Protein AF-A0A9D2AR20-F1 (afdb_monomer)

Radius of gyration: 15.02 Å; Cα contacts (8 Å, |Δi|>4): 88; chains: 1; bounding box: 33×27×38 Å

Organism: NCBI:txid2838479

pLDDT: mean 89.59, std 7.22, range [61.34, 96.56]

Sequence (83 aa):
KAKETFAKHGDLIGHNLFDCHSAASQEKIKEMLATGHSNAYTIEKQGVKKMIYQTPWRVDGKICGMVEISMVIPDEMPHYIRR

Mean predicted aligned error: 4.78 Å

Nearest PDB structures (foldseek):
  7jl6-assembly1_B  TM=5.355E-01  e=8.965E-02  Staphylococcus aureus
  3fc7-assembly2_B  TM=5.641E-01  e=1.659E-01  Haloarcula marismortui
  4z9c-assembly1_F  TM=6.562E-01  e=2.553E-01  Escherichia coli
  4nov-assembly1_A  TM=6.344E-01  e=1.721E+00  Butyrivibrio proteoclasticus B316
  3cfi-assembly1_A  TM=5.817E-01  e=2.490E+00  Vibrio vulnificus

Solvent-accessible surface area (backbone atoms only — not comparable to full-atom values): 5343 Å² total; per-residue (Å²): 108,70,66,66,74,42,46,93,75,51,84,65,80,93,57,66,73,58,82,79,43,56,72,70,56,41,52,54,51,51,51,26,64,74,71,58,49,67,49,77,49,73,51,73,59,95,90,43,40,26,43,39,41,35,36,51,34,65,59,96,86,39,76,76,48,70,44,76,47,78,43,81,48,69,93,77,74,91,84,83,91,80,133

Secondary structure (DSSP, 8-state):
-HHHHTGGG---TTS-GGGGS-HHHHHHHHHHHHH---EEEEEEETTEEEEEEEEEEEETTEEEEEEEEEEE--SS-------

Foldseek 3Di:
DVCVVCVVVPDCPPPDPPVVDDPVVVVVQVVCLVPQDKDWDWDADPNWIKIKIKGFDDDPNHGPGIDIDIDTDDPDDDDDDDD

Structure (mmCIF, N/CA/C/O backbone):
data_AF-A0A9D2AR20-F1
#
_entry.id   AF-A0A9D2AR20-F1
#
loop_
_atom_site.group_PDB
_atom_site.id
_atom_site.type_symbol
_atom_site.label_atom_id
_atom_site.label_alt_id
_atom_site.label_comp_id
_atom_site.label_asym_id
_atom_site.label_entity_id
_atom_site.label_seq_id
_atom_site.pdbx_PDB_ins_code
_atom_site.Cartn_x
_atom_site.Cartn_y
_atom_site.Cartn_z
_atom_site.occupancy
_atom_site.B_iso_or_equiv
_atom_site.auth_seq_id
_atom_site.auth_comp_id
_atom_site.auth_asym_id
_atom_site.auth_atom_id
_atom_site.pdbx_PDB_model_num
ATOM 1 N N . LYS A 1 1 ? -14.966 -11.178 -4.747 1.00 61.34 1 LYS A N 1
ATOM 2 C CA . LYS A 1 1 ? -14.476 -10.315 -3.642 1.00 61.34 1 LYS A CA 1
ATOM 3 C C . LYS A 1 1 ? -13.948 -8.951 -4.099 1.00 61.34 1 LYS A C 1
ATOM 5 O O . LYS A 1 1 ? -14.621 -7.965 -3.829 1.00 61.34 1 LYS A O 1
ATOM 10 N N . ALA A 1 2 ? -12.811 -8.836 -4.804 1.00 68.62 2 ALA A N 1
ATOM 11 C CA . ALA A 1 2 ? -12.304 -7.516 -5.231 1.00 68.62 2 ALA A CA 1
ATOM 12 C C . ALA A 1 2 ? -13.238 -6.816 -6.240 1.00 68.62 2 ALA A C 1
ATOM 14 O O . ALA A 1 2 ? -13.666 -5.695 -5.990 1.00 68.62 2 ALA A O 1
ATOM 15 N N . LYS A 1 3 ? -13.661 -7.514 -7.307 1.00 70.62 3 LYS A N 1
ATOM 16 C CA . LYS A 1 3 ? -14.650 -6.988 -8.271 1.00 70.62 3 LYS A CA 1
ATOM 17 C C . LYS A 1 3 ? -15.935 -6.483 -7.604 1.00 70.62 3 LYS A C 1
ATOM 19 O O . LYS A 1 3 ? -16.411 -5.413 -7.936 1.00 70.62 3 LYS A O 1
ATOM 24 N N . GLU A 1 4 ? -16.463 -7.223 -6.630 1.00 77.50 4 GLU A N 1
ATOM 25 C CA . GLU A 1 4 ? -17.670 -6.831 -5.883 1.00 77.50 4 GLU A CA 1
ATOM 26 C C . GLU A 1 4 ? -17.426 -5.583 -5.026 1.00 77.50 4 GLU A C 1
ATOM 28 O O . GLU A 1 4 ? -18.266 -4.691 -4.977 1.00 77.50 4 GLU A O 1
ATOM 33 N N . THR A 1 5 ? -16.251 -5.487 -4.391 1.00 73.44 5 THR A N 1
ATOM 34 C CA . THR A 1 5 ? -15.857 -4.314 -3.589 1.00 73.44 5 THR A CA 1
ATOM 35 C C . THR A 1 5 ? -15.797 -3.046 -4.440 1.00 73.44 5 THR A C 1
ATOM 37 O O . THR A 1 5 ? -16.173 -1.972 -3.971 1.00 73.44 5 THR A O 1
ATOM 40 N N . PHE A 1 6 ? -15.366 -3.175 -5.696 1.00 75.94 6 PHE A N 1
ATOM 41 C CA . PHE A 1 6 ? -15.237 -2.064 -6.635 1.00 75.94 6 PHE A CA 1
ATOM 42 C C . PHE A 1 6 ? -16.387 -1.957 -7.642 1.00 75.94 6 PHE A C 1
ATOM 44 O O . PHE A 1 6 ? -16.326 -1.100 -8.513 1.00 75.94 6 PHE A O 1
ATOM 51 N N . ALA A 1 7 ? -17.469 -2.729 -7.501 1.00 79.12 7 ALA A N 1
ATOM 52 C CA . ALA A 1 7 ? -18.569 -2.750 -8.472 1.00 79.12 7 ALA A CA 1
ATOM 53 C C . ALA A 1 7 ? -19.206 -1.364 -8.707 1.00 79.12 7 ALA A C 1
ATOM 55 O O . ALA A 1 7 ? -19.674 -1.068 -9.802 1.00 79.12 7 ALA A O 1
ATOM 56 N N . LYS A 1 8 ? -19.165 -0.478 -7.700 1.00 79.31 8 LYS A N 1
ATOM 57 C CA . LYS A 1 8 ? -19.624 0.922 -7.803 1.00 79.31 8 LYS A CA 1
ATOM 58 C C . LYS A 1 8 ? -18.803 1.774 -8.782 1.00 79.31 8 LYS A C 1
ATOM 60 O O . LYS A 1 8 ? -19.260 2.841 -9.169 1.00 79.31 8 LYS A O 1
ATOM 65 N N . HIS A 1 9 ? -17.607 1.320 -9.147 1.00 73.88 9 HIS A N 1
ATOM 66 C CA . HIS A 1 9 ? -16.693 1.980 -10.077 1.00 73.88 9 HIS A CA 1
ATOM 67 C C . HIS A 1 9 ? -16.727 1.360 -11.487 1.00 73.88 9 HIS A C 1
ATOM 69 O O . HIS A 1 9 ? -15.943 1.767 -12.337 1.00 73.88 9 HIS A O 1
ATOM 75 N N . GLY A 1 10 ? -17.643 0.419 -11.750 1.00 79.75 10 GLY A N 1
ATOM 76 C CA . GLY A 1 10 ? -17.783 -0.249 -13.046 1.00 79.75 10 GLY A CA 1
ATOM 77 C C . GLY A 1 10 ? -16.867 -1.465 -13.214 1.00 79.75 10 GLY A C 1
ATOM 78 O O . GLY A 1 10 ? -16.314 -1.988 -12.243 1.00 79.75 10 GLY A O 1
ATOM 79 N N . ASP A 1 11 ? -16.737 -1.942 -14.455 1.00 82.94 11 ASP A N 1
ATOM 80 C CA . ASP A 1 11 ? -15.749 -2.968 -14.791 1.00 82.94 11 ASP A CA 1
ATOM 81 C C . ASP A 1 11 ? -14.382 -2.306 -14.942 1.00 82.94 11 ASP A C 1
ATOM 83 O O . ASP A 1 11 ? -14.174 -1.482 -15.822 1.00 82.94 11 ASP A O 1
ATOM 87 N N . LEU A 1 12 ? -13.460 -2.637 -14.043 1.00 82.31 12 LEU A N 1
ATOM 88 C CA . LEU A 1 12 ? -12.118 -2.055 -14.024 1.00 82.31 12 LEU A CA 1
ATOM 89 C C . LEU A 1 12 ? -11.114 -2.873 -14.850 1.00 82.31 12 LEU A C 1
ATOM 91 O O . LEU A 1 12 ? -9.962 -2.465 -14.996 1.00 82.31 12 LEU A O 1
ATOM 95 N N . ILE A 1 13 ? -11.508 -4.036 -15.380 1.00 83.88 13 ILE A N 1
ATOM 96 C CA . ILE A 1 13 ? -10.615 -4.846 -16.213 1.00 83.88 13 ILE A CA 1
ATOM 97 C C . ILE A 1 13 ? -10.412 -4.165 -17.567 1.00 83.88 13 ILE A C 1
ATOM 99 O O . ILE A 1 13 ? -11.365 -3.781 -18.232 1.00 83.88 13 ILE A O 1
AT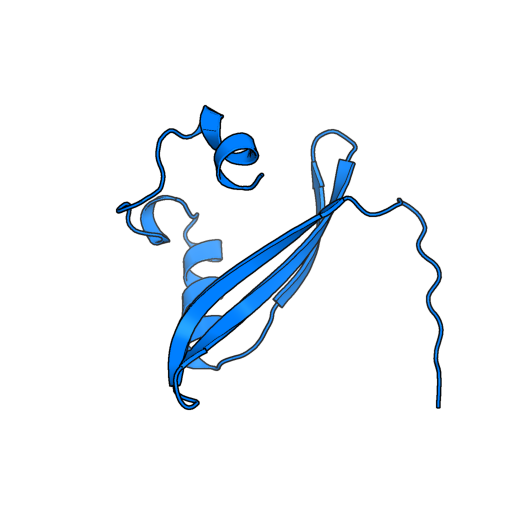OM 103 N N . GLY A 1 14 ? -9.150 -4.056 -17.991 1.00 82.69 14 GLY A N 1
ATOM 10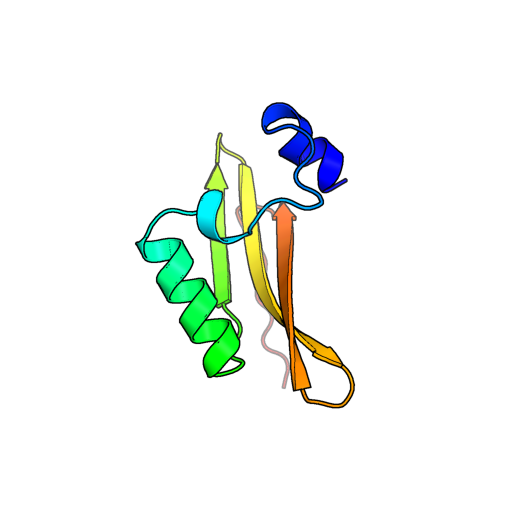4 C CA . GLY A 1 14 ? -8.780 -3.442 -19.270 1.00 82.69 14 GLY A CA 1
ATOM 105 C C . GLY A 1 14 ? -8.624 -1.920 -19.214 1.00 82.69 14 GLY A C 1
ATOM 106 O O . GLY A 1 14 ? -8.172 -1.329 -20.191 1.00 82.69 14 GLY A O 1
ATOM 107 N N . HIS A 1 15 ? -8.924 -1.293 -18.075 1.00 83.38 15 HIS A N 1
ATOM 108 C CA . HIS A 1 15 ? -8.664 0.125 -17.849 1.00 83.38 15 HIS A CA 1
ATOM 109 C C . HIS A 1 15 ? -7.231 0.373 -17.368 1.00 83.38 15 HIS A C 1
ATOM 111 O O . HIS A 1 15 ? -6.605 -0.476 -16.729 1.00 83.38 15 HIS A O 1
ATOM 117 N N . ASN A 1 16 ? -6.702 1.557 -17.682 1.00 83.00 16 ASN A N 1
ATOM 118 C CA . ASN A 1 16 ? -5.369 1.950 -17.250 1.00 83.00 16 ASN A CA 1
ATOM 119 C C . ASN A 1 16 ? -5.369 2.228 -15.743 1.00 83.00 16 ASN A C 1
ATOM 121 O O . ASN A 1 16 ? -6.160 3.023 -15.239 1.00 83.00 16 ASN A O 1
ATOM 125 N N . LEU A 1 17 ? -4.435 1.595 -15.033 1.00 80.94 17 LEU A N 1
ATOM 126 C CA . LEU A 1 17 ? -4.260 1.757 -13.595 1.00 80.94 17 LEU A CA 1
ATOM 127 C C . LEU A 1 17 ? -4.115 3.230 -13.190 1.00 80.94 17 LEU A C 1
ATOM 129 O O . LEU A 1 17 ? -4.677 3.638 -12.178 1.00 80.94 17 LEU A O 1
ATOM 133 N N . PHE A 1 18 ? -3.373 4.033 -13.955 1.00 83.56 18 PHE A N 1
ATOM 134 C CA . PHE A 1 18 ? -3.072 5.413 -13.576 1.00 83.56 18 PHE A CA 1
ATOM 135 C C . PHE A 1 18 ? -4.298 6.331 -13.646 1.00 83.56 18 PHE A C 1
ATOM 137 O O . PHE A 1 18 ? -4.406 7.242 -12.829 1.00 83.56 18 PHE A O 1
ATOM 144 N N . ASP A 1 19 ? -5.263 6.037 -14.517 1.00 84.31 19 ASP A N 1
ATOM 145 C CA . ASP A 1 19 ? -6.474 6.853 -14.680 1.00 84.31 19 ASP A CA 1
ATOM 146 C C . ASP A 1 19 ? -7.385 6.791 -13.442 1.00 84.31 19 ASP A C 1
ATOM 148 O O . ASP A 1 19 ? -8.173 7.699 -13.185 1.00 84.31 19 ASP A O 1
ATOM 152 N N . CYS A 1 20 ? -7.256 5.736 -12.632 1.00 81.88 20 CYS A N 1
ATOM 153 C CA . CYS A 1 20 ? -8.036 5.545 -11.410 1.00 81.88 20 CYS A CA 1
ATOM 154 C C . CYS A 1 20 ? -7.390 6.164 -10.156 1.00 81.88 20 CYS A C 1
ATOM 156 O O . CYS A 1 20 ? -7.949 6.044 -9.065 1.00 81.88 20 CYS A O 1
ATOM 158 N N . HIS A 1 21 ? -6.212 6.786 -10.280 1.00 85.69 21 HIS A N 1
ATOM 159 C CA . HIS A 1 21 ? -5.393 7.211 -9.145 1.00 85.69 21 HIS A CA 1
ATOM 160 C C . HIS A 1 21 ? -5.035 8.697 -9.216 1.00 85.69 21 HIS A C 1
ATOM 162 O O . HIS A 1 21 ? -4.754 9.243 -10.282 1.00 85.69 21 HIS A O 1
ATOM 168 N N . SER A 1 22 ? -4.993 9.347 -8.050 1.00 89.38 22 SER A N 1
ATOM 169 C CA . SER A 1 22 ? -4.491 10.718 -7.923 1.00 89.38 22 SER A CA 1
ATOM 170 C C . SER A 1 22 ? -3.003 10.792 -8.282 1.00 89.38 22 SER A C 1
ATOM 172 O O . SER A 1 22 ? -2.293 9.793 -8.177 1.00 89.38 22 SER A O 1
ATOM 174 N N . ALA A 1 23 ? -2.504 11.979 -8.640 1.00 91.19 23 ALA A N 1
ATOM 175 C CA . ALA A 1 23 ? -1.101 12.169 -9.025 1.00 91.19 23 ALA A CA 1
ATOM 176 C C . ALA A 1 23 ? -0.110 11.595 -7.992 1.00 91.19 23 ALA A C 1
ATOM 178 O O . ALA A 1 23 ? 0.781 10.832 -8.355 1.00 91.19 23 ALA A O 1
ATOM 179 N N . ALA A 1 24 ? -0.337 11.856 -6.701 1.00 90.25 24 ALA A N 1
ATOM 180 C CA . ALA A 1 24 ? 0.493 11.320 -5.622 1.00 90.25 24 ALA A CA 1
ATOM 181 C C . ALA A 1 24 ? 0.465 9.779 -5.562 1.00 90.25 24 ALA A C 1
ATOM 183 O O . ALA A 1 24 ? 1.493 9.129 -5.375 1.00 90.25 24 ALA A O 1
ATOM 184 N N . SER A 1 25 ? -0.707 9.165 -5.758 1.00 88.25 25 SER A N 1
ATOM 185 C CA . SER A 1 25 ? -0.823 7.704 -5.820 1.00 88.25 25 SER A CA 1
ATOM 186 C C . SER A 1 25 ? -0.108 7.128 -7.044 1.00 88.25 25 SER A C 1
ATOM 188 O O . SER A 1 25 ? 0.550 6.094 -6.934 1.00 88.25 25 SER A O 1
ATOM 190 N N . GLN A 1 26 ? -0.175 7.802 -8.195 1.00 91.31 26 GLN A N 1
ATOM 191 C CA . GLN A 1 26 ? 0.549 7.384 -9.397 1.00 91.31 26 GLN A CA 1
ATOM 192 C C . GLN A 1 26 ? 2.070 7.421 -9.190 1.00 91.31 26 GLN A C 1
ATOM 194 O O . GLN A 1 26 ? 2.759 6.502 -9.632 1.00 91.31 26 GLN A O 1
ATOM 199 N N . GLU A 1 27 ? 2.600 8.443 -8.513 1.00 92.56 27 GLU A N 1
ATOM 200 C CA . GLU A 1 27 ? 4.029 8.528 -8.178 1.00 92.56 27 GLU A CA 1
ATOM 201 C C . GLU A 1 27 ? 4.473 7.358 -7.299 1.00 92.56 27 GLU A C 1
ATOM 203 O O . GLU A 1 27 ? 5.466 6.700 -7.613 1.00 92.56 27 GLU A O 1
ATOM 208 N N . LYS A 1 28 ? 3.690 7.019 -6.267 1.00 90.06 28 LYS A N 1
ATOM 209 C CA . LYS A 1 28 ? 3.995 5.875 -5.397 1.00 90.06 28 LYS A CA 1
ATOM 210 C C . LYS A 1 28 ? 3.981 4.545 -6.155 1.00 90.06 28 LYS A C 1
ATOM 212 O O . LYS A 1 28 ? 4.851 3.704 -5.942 1.00 90.06 28 LYS A O 1
ATOM 217 N N . ILE A 1 29 ? 3.029 4.364 -7.073 1.00 90.81 29 ILE A N 1
ATOM 218 C CA . ILE A 1 29 ? 2.966 3.179 -7.942 1.00 90.81 29 ILE A CA 1
ATOM 219 C C . ILE A 1 29 ? 4.212 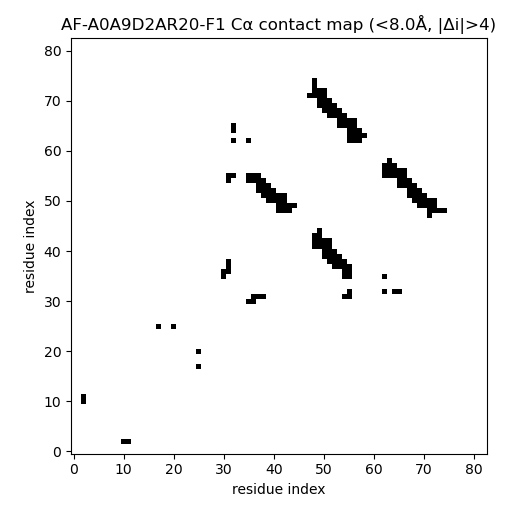3.098 -8.832 1.00 90.81 29 ILE A C 1
ATOM 221 O O . ILE A 1 29 ? 4.829 2.037 -8.924 1.00 90.81 29 ILE A O 1
ATOM 225 N N . LYS A 1 30 ? 4.617 4.211 -9.456 1.00 92.06 30 LYS A N 1
ATOM 226 C CA . LYS A 1 30 ? 5.830 4.266 -10.289 1.00 92.06 30 LYS A CA 1
ATOM 227 C C . LYS A 1 30 ? 7.085 3.927 -9.486 1.00 92.06 30 LYS A C 1
ATOM 229 O O . LYS A 1 30 ? 7.896 3.134 -9.953 1.00 92.06 30 LYS A O 1
ATOM 234 N N . GLU A 1 31 ? 7.219 4.470 -8.277 1.00 91.88 31 GLU A N 1
ATOM 235 C CA . GLU A 1 31 ? 8.326 4.162 -7.366 1.00 91.88 31 GLU A CA 1
ATOM 236 C C . GLU A 1 31 ? 8.379 2.661 -7.038 1.00 91.88 31 GLU A C 1
ATOM 238 O O . GLU A 1 31 ? 9.436 2.042 -7.172 1.00 91.88 31 GLU A O 1
ATOM 243 N N . MET A 1 32 ? 7.247 2.048 -6.671 1.00 92.19 32 MET A N 1
ATOM 244 C CA . MET A 1 32 ? 7.182 0.612 -6.362 1.00 92.19 32 MET A CA 1
ATOM 245 C C . MET A 1 32 ? 7.546 -0.259 -7.569 1.00 92.19 32 MET A C 1
ATOM 247 O O . MET A 1 32 ? 8.277 -1.237 -7.421 1.00 92.19 32 MET A O 1
ATOM 251 N N . LEU A 1 33 ? 7.089 0.105 -8.770 1.00 92.00 33 LEU A N 1
ATOM 252 C CA . LEU A 1 33 ? 7.424 -0.620 -9.998 1.00 92.00 33 LEU A CA 1
ATOM 253 C C . LEU A 1 33 ? 8.900 -0.459 -10.394 1.00 92.00 33 LEU A C 1
ATOM 255 O O . LEU A 1 33 ? 9.487 -1.405 -10.914 1.00 92.00 33 LEU A O 1
ATOM 259 N N . ALA A 1 34 ? 9.505 0.703 -10.137 1.00 92.44 34 ALA A N 1
ATOM 260 C CA . ALA A 1 34 ? 10.907 0.970 -10.459 1.00 92.44 34 ALA A CA 1
ATOM 261 C C . ALA A 1 34 ? 11.883 0.313 -9.469 1.00 92.44 34 ALA A C 1
ATOM 263 O O . ALA A 1 34 ? 12.917 -0.216 -9.869 1.00 92.44 34 ALA A O 1
ATOM 264 N N . THR A 1 35 ? 11.559 0.348 -8.177 1.00 92.19 35 THR A N 1
ATOM 265 C CA . THR A 1 35 ? 12.456 -0.099 -7.096 1.00 92.19 35 THR A CA 1
ATOM 266 C C . THR A 1 35 ? 12.191 -1.531 -6.645 1.00 92.19 35 THR A C 1
ATOM 268 O O . THR A 1 35 ? 13.075 -2.211 -6.127 1.00 92.19 35 THR A O 1
ATOM 271 N N . GLY A 1 36 ? 10.964 -2.013 -6.828 1.00 92.06 36 GLY A N 1
ATOM 272 C CA . GLY A 1 36 ? 10.527 -3.294 -6.305 1.00 92.06 36 GLY A CA 1
ATOM 273 C C . GLY A 1 36 ? 10.189 -3.293 -4.809 1.00 92.06 36 GLY A C 1
ATOM 274 O O . GLY A 1 36 ? 10.057 -4.378 -4.236 1.00 92.06 36 GLY A O 1
ATOM 275 N N . HIS A 1 37 ? 10.064 -2.126 -4.168 1.00 93.56 37 HIS A N 1
ATOM 276 C CA . HIS A 1 37 ? 9.665 -2.024 -2.763 1.00 93.56 37 HIS A CA 1
ATOM 277 C C . HIS A 1 37 ? 8.168 -2.284 -2.558 1.00 93.56 37 HIS A C 1
ATOM 279 O O . HIS A 1 37 ? 7.347 -2.059 -3.444 1.00 93.56 37 HIS A O 1
ATOM 285 N N . SER A 1 38 ? 7.823 -2.761 -1.360 1.00 94.25 38 SER A N 1
ATOM 286 C CA . SER A 1 38 ? 6.434 -2.926 -0.918 1.00 94.25 38 SER A CA 1
ATOM 287 C C . SER A 1 38 ? 6.021 -1.764 -0.017 1.00 94.25 38 SER A C 1
ATOM 289 O O . SER A 1 38 ? 6.852 -1.207 0.698 1.00 94.25 38 SER A O 1
ATOM 291 N N . ASN A 1 39 ? 4.734 -1.437 -0.017 1.00 94.81 39 ASN A N 1
ATOM 292 C CA . ASN A 1 39 ? 4.138 -0.417 0.834 1.00 94.81 39 ASN A CA 1
ATOM 293 C C . ASN A 1 39 ? 3.051 -1.056 1.709 1.00 94.81 39 ASN A C 1
ATOM 295 O O . ASN A 1 39 ? 2.168 -1.745 1.202 1.00 94.81 39 ASN A O 1
ATOM 299 N N . ALA A 1 40 ? 3.122 -0.848 3.022 1.00 96.12 40 ALA A N 1
ATOM 300 C CA . ALA A 1 40 ? 2.220 -1.456 3.995 1.00 96.12 40 ALA A CA 1
ATOM 301 C C . ALA A 1 40 ? 1.716 -0.389 4.966 1.00 96.12 40 ALA A C 1
ATOM 303 O O . ALA A 1 40 ? 2.517 0.287 5.609 1.00 96.12 40 ALA A O 1
ATOM 304 N N . TYR A 1 41 ? 0.401 -0.226 5.070 1.00 95.31 41 TYR A N 1
ATOM 305 C CA . TYR A 1 41 ? -0.205 0.795 5.921 1.00 95.31 41 TYR A CA 1
ATOM 306 C C . TYR A 1 41 ? -1.627 0.412 6.317 1.00 95.31 41 TYR A C 1
ATOM 308 O O . TYR A 1 41 ? -2.237 -0.472 5.723 1.00 95.31 41 TYR A O 1
ATOM 316 N N . THR A 1 42 ? -2.176 1.095 7.320 1.00 96.56 42 THR A N 1
ATOM 317 C CA . THR A 1 42 ? -3.596 0.962 7.664 1.00 96.56 42 THR A CA 1
ATOM 318 C C . THR A 1 42 ? -4.366 2.207 7.254 1.00 96.56 42 THR A C 1
ATOM 320 O O . THR A 1 42 ? -3.819 3.308 7.272 1.00 96.56 42 THR A O 1
ATOM 323 N N . ILE A 1 43 ? -5.628 2.029 6.874 1.00 95.00 43 ILE A N 1
ATOM 324 C CA . ILE A 1 43 ? -6.579 3.111 6.619 1.00 95.00 43 ILE A CA 1
ATOM 325 C C . ILE A 1 43 ? -7.857 2.860 7.399 1.00 95.00 43 ILE A C 1
ATOM 327 O O . ILE A 1 43 ? -8.238 1.710 7.619 1.00 95.00 43 ILE A O 1
ATOM 331 N N . GLU A 1 44 ? -8.560 3.931 7.731 1.00 95.19 44 GLU A N 1
ATOM 332 C CA . GLU A 1 44 ? -9.935 3.859 8.199 1.00 95.19 44 GLU A CA 1
ATOM 333 C C . GLU A 1 44 ? -10.850 4.484 7.149 1.00 95.19 44 GLU A C 1
ATOM 335 O O . GLU A 1 44 ? -10.608 5.587 6.656 1.00 95.19 44 GLU A O 1
ATOM 340 N N . LYS A 1 45 ? -11.899 3.757 6.765 1.00 87.81 45 LYS A N 1
ATOM 341 C CA . LYS A 1 45 ? -12.913 4.262 5.840 1.00 87.81 45 LYS A CA 1
ATOM 342 C C . LYS A 1 45 ? -14.282 3.847 6.345 1.00 87.81 45 LYS A C 1
ATOM 344 O O . LYS A 1 45 ? -14.560 2.656 6.428 1.00 87.81 45 LYS A O 1
ATOM 349 N N . GLN A 1 46 ? -15.127 4.836 6.644 1.00 90.75 46 GLN A N 1
ATOM 350 C CA . GLN A 1 46 ? -16.476 4.623 7.187 1.00 9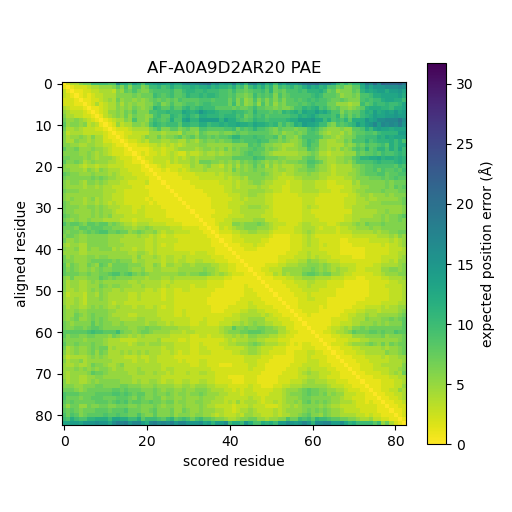0.75 46 GLN A CA 1
ATOM 351 C C . GLN A 1 46 ? -16.464 3.786 8.481 1.00 90.75 46 GLN A C 1
ATOM 353 O O . GLN A 1 46 ? -17.263 2.867 8.626 1.00 90.75 46 GLN A O 1
ATOM 358 N N . GLY A 1 47 ? -15.518 4.064 9.386 1.00 92.75 47 GLY A N 1
ATOM 359 C CA . GLY A 1 47 ? -15.373 3.337 10.654 1.00 92.75 47 GLY A CA 1
ATOM 360 C C . GLY A 1 47 ? -14.842 1.906 10.518 1.00 92.75 47 GLY A C 1
ATOM 361 O O . GLY A 1 47 ? -14.873 1.155 11.483 1.00 92.75 47 GLY A O 1
ATOM 362 N N . VAL A 1 48 ? -14.378 1.496 9.331 1.00 92.94 48 VAL A N 1
ATOM 363 C CA . VAL A 1 48 ? -13.769 0.177 9.118 1.00 92.94 48 VAL A CA 1
ATOM 364 C C . VAL A 1 48 ? -12.269 0.337 8.918 1.00 92.94 48 VAL A C 1
ATOM 366 O O . VAL A 1 48 ? -11.832 0.886 7.898 1.00 92.94 48 VAL A O 1
ATOM 369 N N . LYS A 1 49 ? -11.484 -0.194 9.861 1.00 96.00 49 LYS A N 1
ATOM 370 C CA . LYS A 1 49 ? -10.027 -0.265 9.759 1.00 96.00 49 LYS A CA 1
ATOM 371 C C . LYS A 1 49 ? -9.599 -1.373 8.800 1.00 96.00 49 LYS A C 1
ATOM 373 O O . LYS A 1 49 ? -10.080 -2.508 8.848 1.00 96.00 49 LYS A O 1
ATOM 378 N N . LYS A 1 50 ? -8.683 -1.043 7.894 1.00 95.25 50 LYS A N 1
ATOM 379 C CA . LYS A 1 50 ? -8.136 -1.966 6.898 1.00 95.25 50 LYS A CA 1
ATOM 380 C C . LYS A 1 50 ? -6.623 -1.887 6.873 1.00 95.25 50 LYS A C 1
ATOM 382 O O . LYS A 1 50 ? -6.075 -0.792 6.880 1.00 95.25 50 LYS A O 1
ATOM 387 N N . MET A 1 51 ? -5.967 -3.034 6.775 1.00 96.31 51 MET A N 1
ATOM 388 C CA . MET A 1 51 ? -4.576 -3.131 6.346 1.00 96.31 51 MET A CA 1
ATOM 389 C C . MET A 1 51 ? -4.537 -3.143 4.818 1.00 96.31 51 MET A C 1
ATOM 391 O O . MET A 1 51 ? -5.284 -3.894 4.185 1.00 96.31 51 MET A O 1
ATOM 395 N N . ILE A 1 52 ? -3.667 -2.317 4.251 1.00 95.62 52 ILE A N 1
ATOM 396 C CA . ILE A 1 52 ? -3.341 -2.253 2.832 1.00 95.62 52 ILE A CA 1
ATOM 397 C C . ILE A 1 52 ? -1.893 -2.704 2.674 1.00 95.62 52 ILE A C 1
ATOM 399 O O . ILE A 1 52 ? -0.990 -2.156 3.306 1.00 95.62 52 ILE A O 1
ATOM 403 N N . TYR A 1 53 ? -1.680 -3.705 1.829 1.00 95.88 53 TYR A N 1
ATOM 404 C CA . TYR A 1 53 ? -0.3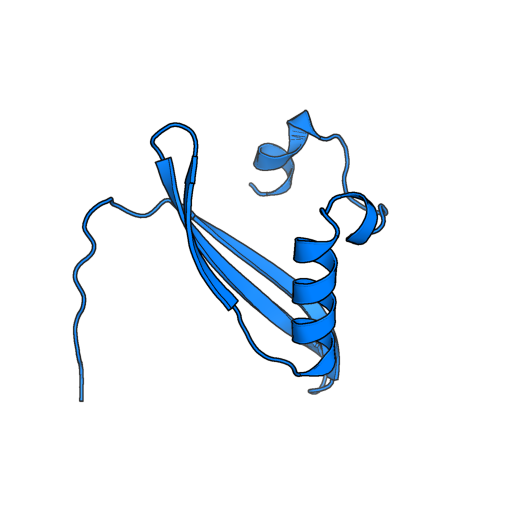60 -4.200 1.469 1.00 95.88 53 TYR A CA 1
ATOM 405 C C . TYR A 1 53 ? -0.212 -4.197 -0.049 1.00 95.88 53 TYR A C 1
ATOM 407 O O . TYR A 1 53 ? -0.879 -4.955 -0.750 1.00 95.88 53 TYR A O 1
ATOM 415 N N . GLN A 1 54 ? 0.654 -3.327 -0.550 1.00 95.00 54 GLN A N 1
ATOM 416 C CA . GLN A 1 54 ? 0.970 -3.166 -1.962 1.00 95.00 54 GLN A CA 1
ATOM 417 C C . GLN A 1 54 ? 2.364 -3.731 -2.218 1.00 95.00 54 GLN A C 1
ATOM 419 O O . GLN A 1 54 ? 3.319 -3.374 -1.527 1.00 95.00 54 GLN A O 1
ATOM 424 N N . THR A 1 55 ? 2.498 -4.616 -3.201 1.00 94.75 55 THR A N 1
ATOM 425 C CA . THR A 1 55 ? 3.779 -5.253 -3.523 1.00 94.75 55 THR A CA 1
ATOM 426 C C . THR A 1 55 ? 3.905 -5.530 -5.024 1.00 94.75 55 THR A C 1
ATOM 428 O O . THR A 1 55 ? 2.895 -5.815 -5.677 1.00 94.75 55 THR A O 1
ATOM 431 N N . PRO A 1 56 ? 5.110 -5.451 -5.617 1.00 94.19 56 PRO A N 1
ATOM 432 C CA . PRO A 1 56 ? 5.309 -5.791 -7.020 1.00 94.19 56 PRO A CA 1
ATOM 433 C C . PRO A 1 56 ? 4.979 -7.261 -7.313 1.00 94.19 56 PRO A C 1
ATOM 435 O O . PRO A 1 56 ? 5.452 -8.169 -6.630 1.00 94.19 56 PRO A O 1
ATOM 438 N N . TRP A 1 57 ? 4.238 -7.505 -8.393 1.00 94.50 57 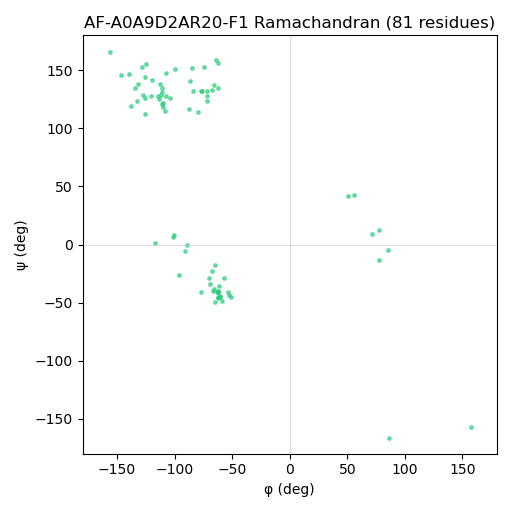TRP A N 1
ATOM 439 C CA . TRP A 1 57 ? 4.084 -8.841 -8.968 1.00 94.50 57 TRP A CA 1
ATOM 440 C C . TRP A 1 57 ? 5.348 -9.190 -9.745 1.00 94.50 57 TRP A C 1
ATOM 442 O O . TRP A 1 57 ? 5.779 -8.404 -10.595 1.00 94.50 57 TRP A O 1
ATOM 452 N N . ARG A 1 58 ? 5.905 -10.388 -9.530 1.00 93.81 58 ARG A N 1
ATOM 453 C CA . ARG A 1 58 ? 7.063 -10.876 -10.289 1.00 93.81 58 ARG A CA 1
ATOM 454 C C . ARG A 1 58 ? 6.775 -12.157 -11.067 1.00 93.81 58 ARG A C 1
ATOM 456 O O . ARG A 1 58 ? 6.112 -13.052 -10.555 1.00 93.81 58 ARG A O 1
ATOM 463 N N . VAL A 1 59 ? 7.324 -12.243 -12.277 1.00 95.88 59 VAL A N 1
ATOM 464 C CA . VAL A 1 59 ? 7.438 -13.476 -13.073 1.00 95.88 59 VAL A CA 1
ATOM 465 C C . VAL A 1 59 ? 8.909 -13.623 -13.445 1.00 95.88 59 VAL A C 1
ATOM 467 O O . VAL A 1 59 ? 9.519 -12.670 -13.929 1.00 95.88 59 VAL A O 1
ATOM 470 N N . ASP A 1 60 ? 9.507 -14.772 -13.128 1.00 95.00 60 ASP A N 1
ATOM 471 C CA . ASP A 1 60 ? 10.937 -15.048 -13.349 1.00 95.00 60 ASP A CA 1
ATOM 472 C C . ASP A 1 60 ? 11.868 -13.945 -12.804 1.00 95.00 60 ASP A C 1
ATOM 474 O O . ASP A 1 60 ? 12.816 -13.498 -13.449 1.00 95.00 60 ASP A O 1
ATOM 478 N N . GLY A 1 61 ? 11.549 -13.437 -11.608 1.00 90.56 61 GLY A N 1
ATOM 479 C CA . GLY A 1 61 ? 12.308 -12.384 -10.922 1.00 90.56 61 GLY A CA 1
ATOM 480 C C . GLY A 1 61 ? 12.080 -10.960 -11.449 1.00 90.56 61 GLY A C 1
ATOM 481 O O . GLY A 1 61 ? 12.412 -9.996 -10.750 1.00 90.56 61 GLY A O 1
ATOM 482 N N . LYS A 1 62 ? 11.455 -10.799 -12.620 1.00 93.75 62 LYS A N 1
ATOM 483 C CA . LYS A 1 62 ? 11.154 -9.498 -13.233 1.00 93.75 62 LYS A CA 1
ATOM 484 C C . LYS A 1 62 ? 9.826 -8.953 -12.731 1.00 93.75 62 LYS A C 1
ATOM 486 O O . LYS A 1 62 ? 8.875 -9.706 -12.562 1.00 93.75 62 LYS A O 1
ATOM 491 N N . ILE A 1 63 ? 9.759 -7.644 -12.504 1.00 92.81 63 ILE A N 1
ATOM 492 C CA . ILE A 1 63 ? 8.516 -6.967 -12.125 1.00 92.81 63 ILE A CA 1
ATOM 493 C C . ILE A 1 63 ? 7.599 -6.911 -1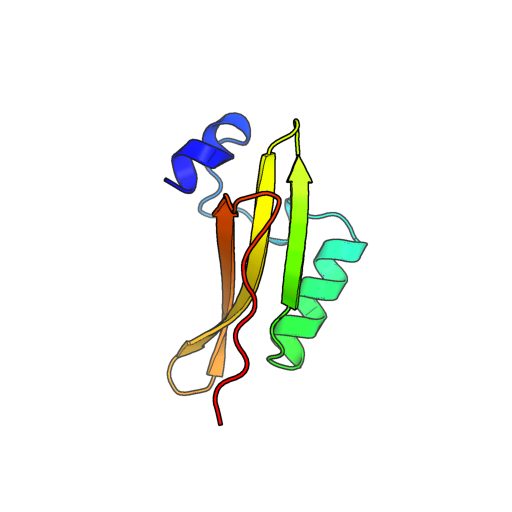3.350 1.00 92.81 63 ILE A C 1
ATOM 495 O O . ILE A 1 63 ? 7.986 -6.393 -14.394 1.00 92.81 63 ILE A O 1
ATOM 499 N N . CYS A 1 64 ? 6.386 -7.443 -13.210 1.00 92.19 64 CYS A N 1
ATOM 500 C CA . CYS A 1 64 ? 5.371 -7.499 -14.268 1.00 92.19 64 CYS A CA 1
ATOM 501 C C . CYS A 1 64 ? 4.106 -6.704 -13.917 1.00 92.19 64 CYS A C 1
ATOM 503 O O . CYS A 1 64 ? 3.146 -6.696 -14.681 1.00 92.19 64 CYS A O 1
ATOM 505 N N . GLY A 1 65 ? 4.090 -6.054 -12.755 1.00 91.31 65 GLY A N 1
ATOM 506 C CA . GLY A 1 65 ? 2.955 -5.287 -12.268 1.00 91.31 65 GLY A CA 1
ATOM 507 C C . GLY A 1 65 ? 3.007 -5.139 -10.755 1.00 91.31 65 GLY A C 1
ATOM 508 O O . GLY A 1 65 ? 4.064 -5.266 -10.138 1.00 91.31 65 GLY A O 1
ATOM 509 N N . MET A 1 66 ? 1.849 -4.904 -10.153 1.00 91.69 66 MET A N 1
ATOM 510 C CA . MET A 1 66 ? 1.683 -4.745 -8.713 1.00 91.69 66 MET A CA 1
ATOM 511 C C . MET A 1 66 ? 0.402 -5.444 -8.264 1.00 91.69 66 MET A C 1
ATOM 513 O O . MET A 1 66 ? -0.587 -5.469 -8.995 1.00 91.69 66 MET A O 1
ATOM 517 N N . VAL A 1 67 ? 0.421 -5.987 -7.053 1.00 92.38 67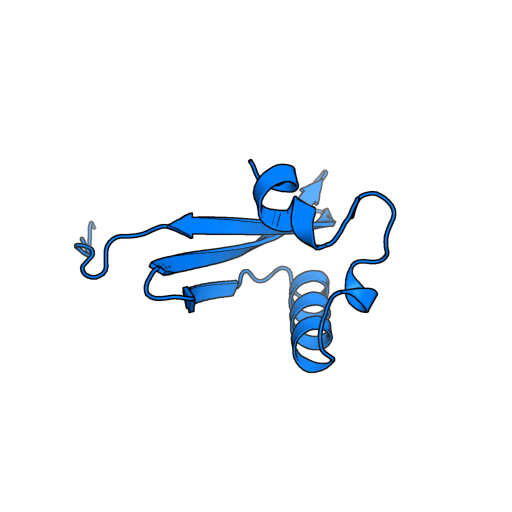 VAL A N 1
ATOM 518 C CA . VAL A 1 67 ? -0.760 -6.476 -6.346 1.00 92.38 67 VAL A CA 1
ATOM 519 C C . VAL A 1 67 ? -1.008 -5.581 -5.144 1.00 92.38 67 VAL A C 1
ATOM 521 O O . VAL A 1 67 ? -0.076 -5.236 -4.421 1.00 92.38 67 VAL A O 1
ATOM 524 N N . GLU A 1 68 ? -2.273 -5.249 -4.913 1.00 92.25 68 GLU A N 1
ATOM 525 C CA . GLU A 1 68 ? -2.736 -4.693 -3.648 1.00 92.25 68 GLU A CA 1
ATOM 526 C C . GLU A 1 68 ? -3.616 -5.718 -2.932 1.00 92.25 68 GLU A C 1
ATOM 528 O O . GLU A 1 68 ? -4.550 -6.283 -3.506 1.00 92.25 68 GLU A O 1
ATOM 533 N N . ILE A 1 69 ? -3.329 -5.931 -1.654 1.00 91.94 69 ILE A N 1
ATOM 534 C CA . ILE A 1 69 ? -4.143 -6.714 -0.737 1.00 91.94 69 ILE A CA 1
ATOM 535 C C . ILE A 1 69 ? -4.752 -5.740 0.262 1.00 91.94 69 ILE A C 1
ATOM 537 O O . ILE A 1 69 ? -4.033 -5.047 0.980 1.00 91.94 69 ILE A O 1
ATOM 541 N N . SER A 1 70 ? -6.081 -5.710 0.330 1.00 92.12 70 SER A N 1
ATOM 542 C CA . SER A 1 70 ? -6.812 -4.993 1.370 1.00 92.12 70 SER A CA 1
ATOM 543 C C . SER A 1 70 ? -7.568 -5.984 2.246 1.00 92.12 70 SER A C 1
ATOM 545 O O . SER A 1 70 ? -8.317 -6.834 1.759 1.00 92.12 70 SER A O 1
ATOM 547 N N . MET A 1 71 ? -7.366 -5.886 3.555 1.00 93.50 71 MET A N 1
ATOM 548 C CA . MET A 1 71 ? -8.015 -6.756 4.531 1.00 93.50 71 MET A CA 1
ATOM 549 C C . MET A 1 71 ? -8.551 -5.929 5.689 1.00 93.50 71 MET A C 1
ATOM 551 O O . MET A 1 71 ? -7.867 -5.043 6.192 1.00 93.50 71 MET A O 1
ATOM 555 N N . VAL A 1 72 ? -9.786 -6.209 6.103 1.00 94.81 72 VAL A N 1
ATOM 556 C CA . VAL A 1 72 ? -10.335 -5.648 7.342 1.00 94.81 72 VAL A CA 1
ATOM 557 C C . VAL A 1 72 ? -9.562 -6.251 8.509 1.00 94.81 72 VAL A C 1
ATOM 559 O O . VAL A 1 72 ? -9.337 -7.462 8.535 1.00 94.81 72 VAL A O 1
ATOM 562 N N . ILE A 1 73 ? -9.147 -5.405 9.444 1.00 95.88 73 ILE A N 1
ATOM 563 C CA . ILE A 1 73 ? -8.445 -5.808 10.662 1.00 95.88 73 ILE A CA 1
ATOM 564 C C . ILE A 1 73 ? -9.194 -5.263 11.882 1.00 95.88 73 ILE A C 1
ATOM 566 O O . ILE A 1 73 ? -9.905 -4.266 11.744 1.00 95.88 73 ILE A O 1
ATOM 570 N N . PRO A 1 74 ? -9.049 -5.880 13.065 1.00 95.56 74 PRO A N 1
ATOM 571 C CA . PRO A 1 74 ? -9.533 -5.286 14.305 1.00 95.56 74 PRO A CA 1
ATOM 572 C C . PRO A 1 74 ? -8.831 -3.953 14.603 1.00 95.56 74 PRO A C 1
ATOM 574 O O . PRO A 1 74 ? -7.698 -3.726 14.163 1.00 95.56 74 PRO A O 1
ATOM 577 N N . ASP A 1 75 ? -9.480 -3.094 15.387 1.00 92.38 75 ASP A N 1
ATOM 578 C CA . ASP A 1 75 ? -8.908 -1.804 15.787 1.00 92.38 75 ASP A CA 1
ATOM 579 C C . ASP A 1 75 ? -7.629 -1.982 16.610 1.00 92.38 75 ASP A C 1
ATOM 581 O O . ASP A 1 75 ? -6.604 -1.360 16.305 1.00 92.38 75 ASP A O 1
ATOM 585 N N . GLU A 1 76 ? -7.661 -2.909 17.568 1.00 94.06 76 GLU A N 1
ATOM 586 C CA . GLU A 1 76 ? -6.500 -3.380 18.317 1.00 94.06 76 GLU A CA 1
ATOM 587 C C . GLU A 1 76 ? -6.057 -4.757 17.817 1.00 94.06 76 GLU A C 1
ATOM 589 O O . GLU A 1 76 ? -6.838 -5.706 17.767 1.00 94.06 76 GLU A O 1
ATOM 594 N N . MET A 1 77 ? -4.778 -4.883 17.460 1.00 94.00 77 MET A N 1
ATOM 595 C CA . MET A 1 77 ? -4.192 -6.129 16.972 1.00 94.00 77 MET A CA 1
ATOM 596 C C . MET A 1 77 ? -2.939 -6.457 17.788 1.00 94.00 77 MET A C 1
ATOM 598 O O . MET A 1 77 ? -2.057 -5.601 17.904 1.00 94.00 77 MET A O 1
ATOM 602 N N . PRO A 1 78 ? -2.816 -7.677 18.340 1.00 95.25 78 PRO A N 1
ATOM 603 C CA . PRO A 1 78 ? -1.640 -8.047 19.109 1.00 95.25 78 PRO A CA 1
ATOM 604 C C . PRO A 1 78 ? -0.395 -8.087 18.214 1.00 95.25 78 PRO A C 1
ATOM 606 O O . PRO A 1 78 ? -0.422 -8.621 17.103 1.00 95.25 78 PRO A O 1
ATOM 609 N N . HIS A 1 79 ? 0.714 -7.550 18.721 1.00 94.75 79 HIS A N 1
ATOM 610 C CA . HIS A 1 79 ? 2.021 -7.618 18.076 1.00 94.75 79 HIS A CA 1
ATOM 611 C C . HIS A 1 79 ? 2.937 -8.549 18.872 1.00 94.75 79 HIS A C 1
ATOM 613 O O . HIS A 1 79 ? 3.234 -8.292 20.037 1.00 94.75 79 HIS A O 1
ATOM 619 N N . TYR A 1 80 ? 3.394 -9.629 18.241 1.00 96.25 80 TYR A N 1
ATOM 620 C CA . TYR A 1 80 ? 4.289 -10.601 18.862 1.00 96.25 80 TYR A CA 1
ATOM 621 C C . TYR A 1 80 ? 5.675 -10.520 18.224 1.00 96.25 80 TYR A C 1
ATOM 623 O O . TYR A 1 80 ? 5.820 -10.777 17.030 1.00 96.25 80 TYR A O 1
ATOM 631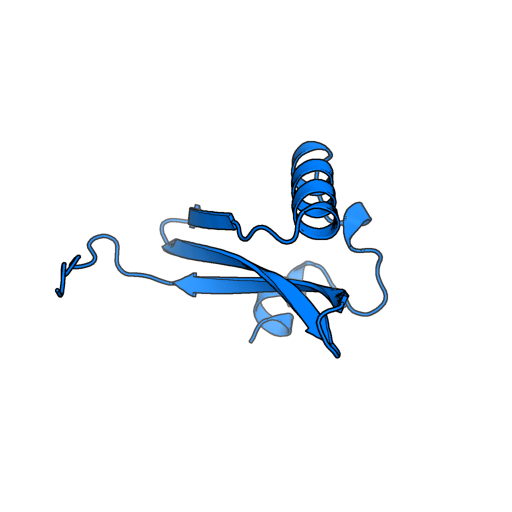 N N . ILE A 1 81 ? 6.701 -10.238 19.027 1.00 95.44 81 ILE A N 1
ATOM 632 C CA . ILE A 1 81 ? 8.102 -10.364 18.609 1.00 95.44 81 ILE A CA 1
ATOM 633 C C . ILE A 1 81 ? 8.539 -11.807 18.882 1.00 95.44 81 ILE A C 1
ATOM 635 O O . ILE A 1 81 ? 8.555 -12.241 20.034 1.00 95.44 81 ILE A O 1
ATOM 639 N N . ARG A 1 82 ? 8.889 -12.557 17.833 1.00 93.19 82 ARG A N 1
ATOM 640 C CA . ARG A 1 82 ? 9.480 -13.903 17.935 1.00 93.19 82 ARG A CA 1
ATOM 641 C C . ARG A 1 82 ? 10.938 -13.833 17.473 1.00 93.19 82 ARG A C 1
ATOM 643 O O . ARG A 1 82 ? 11.210 -13.164 16.479 1.00 93.19 82 ARG A O 1
ATOM 650 N N . ARG A 1 83 ? 11.846 -14.461 18.222 1.00 90.31 83 ARG A N 1
ATOM 651 C CA . ARG A 1 83 ? 13.274 -14.580 17.888 1.00 90.31 83 ARG A CA 1
ATOM 652 C C . ARG A 1 83 ? 13.561 -15.943 17.282 1.00 90.31 83 ARG A C 1
ATOM 654 O O . ARG A 1 83 ? 12.851 -16.893 17.680 1.00 90.31 83 ARG A O 1
#